Protein AF-X5RZD0-F1 (afdb_monomer)

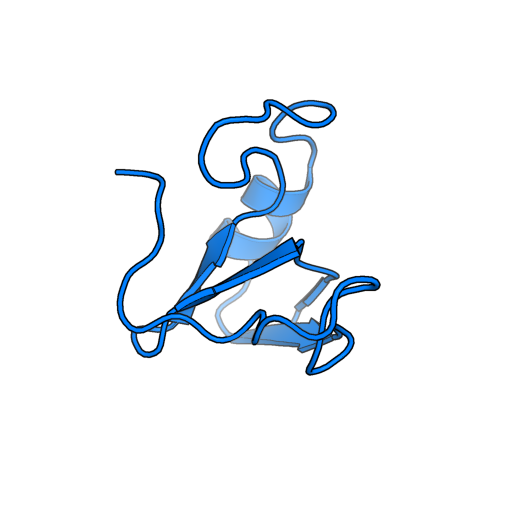Secondary structure (DSSP, 8-state):
-EEE--SEEETTS-EESSEETTEE-S--TTHHHHHHS-S-EEE---SB-TTS-BSEESS-S--

Nearest PDB structures (foldseek):
  3rrl-assembly1_D  TM=8.874E-01  e=4.439E-06  Helicobacter pylori
  8k9h-assembly2_C  TM=8.393E-01  e=9.286E-05  Fusobacterium nucleatum
  5dbn-assembly1_D  TM=8.455E-01  e=2.737E-04  Escherichia coli DH5[alpha]
  6lp1-assembly1_B  TM=8.644E-01  e=4.106E-04  Trypanosoma brucei
  8k9h-assembly1_G  TM=8.089E-01  e=4.106E-04  Fusobacterium nucleatum

Structure (mmCIF, N/CA/C/O backbone):
data_AF-X5RZD0-F1
#
_entry.id   AF-X5RZD0-F1
#
loop_
_atom_site.group_PDB
_atom_site.id
_atom_site.type_symbol
_atom_site.label_atom_id
_atom_site.label_alt_id
_atom_site.label_comp_id
_atom_site.label_asym_id
_atom_site.label_entity_id
_atom_site.label_seq_id
_atom_site.pdbx_PDB_ins_code
_atom_site.Cartn_x
_atom_site.Cartn_y
_atom_s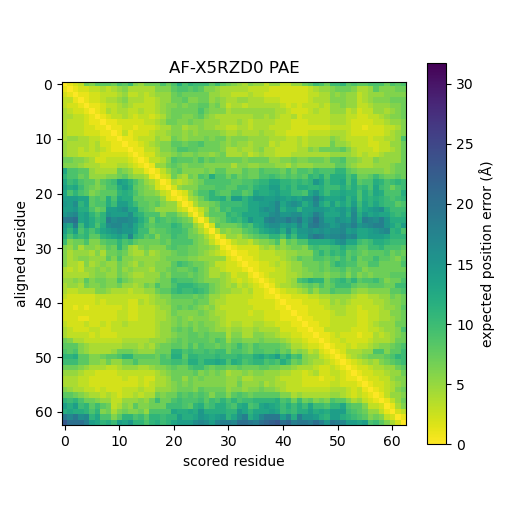ite.Cartn_z
_atom_site.occupancy
_atom_site.B_iso_or_equiv
_atom_site.auth_seq_id
_atom_site.auth_comp_id
_atom_site.auth_asym_id
_atom_site.auth_atom_id
_atom_site.pdbx_PDB_model_num
ATOM 1 N N . MET A 1 1 ? 8.530 -11.580 -5.045 1.00 76.50 1 MET A N 1
ATOM 2 C CA . MET A 1 1 ? 7.203 -11.066 -4.663 1.00 76.50 1 MET A CA 1
ATOM 3 C C . MET A 1 1 ? 7.323 -10.636 -3.219 1.00 76.50 1 MET A C 1
ATOM 5 O O . MET A 1 1 ? 7.860 -11.422 -2.449 1.00 76.50 1 MET A O 1
ATOM 9 N N . ALA A 1 2 ? 6.885 -9.428 -2.882 1.00 85.81 2 ALA A N 1
ATOM 10 C CA . ALA A 1 2 ? 6.864 -8.942 -1.506 1.00 85.81 2 ALA A CA 1
ATOM 11 C C . ALA A 1 2 ? 5.419 -8.752 -1.044 1.00 85.81 2 ALA A C 1
ATOM 13 O O . ALA A 1 2 ? 4.561 -8.366 -1.840 1.00 85.81 2 ALA A O 1
ATOM 14 N N . ILE A 1 3 ? 5.166 -9.036 0.231 1.00 86.25 3 ILE A N 1
ATOM 15 C CA . ILE A 1 3 ? 3.890 -8.769 0.892 1.00 86.25 3 ILE A CA 1
ATOM 16 C C . ILE A 1 3 ? 4.183 -7.781 2.015 1.00 86.25 3 ILE A C 1
ATOM 18 O O . ILE A 1 3 ? 5.045 -8.053 2.849 1.00 86.25 3 ILE A O 1
ATOM 22 N N . LEU A 1 4 ? 3.495 -6.643 2.027 1.00 87.00 4 LEU A N 1
ATOM 23 C CA . LEU A 1 4 ? 3.627 -5.651 3.093 1.00 87.00 4 LEU A CA 1
ATOM 24 C C . LEU A 1 4 ? 2.280 -5.052 3.488 1.00 87.00 4 LEU A C 1
ATOM 26 O O . LEU A 1 4 ? 1.322 -5.051 2.717 1.00 87.00 4 LEU A O 1
ATOM 30 N N . GLY A 1 5 ? 2.230 -4.533 4.711 1.00 85.25 5 GLY A N 1
ATOM 31 C CA . GLY A 1 5 ? 1.162 -3.640 5.133 1.00 85.25 5 GLY A CA 1
ATOM 32 C C . GLY A 1 5 ? 1.373 -2.235 4.576 1.00 85.25 5 GLY A C 1
ATOM 33 O O . GLY A 1 5 ? 2.508 -1.814 4.354 1.00 85.25 5 GLY A O 1
ATOM 34 N N . ALA A 1 6 ? 0.275 -1.514 4.382 1.00 83.50 6 ALA A N 1
ATOM 35 C CA . ALA A 1 6 ? 0.270 -0.081 4.112 1.00 83.50 6 ALA A CA 1
ATOM 36 C C . ALA A 1 6 ? -0.807 0.586 4.973 1.00 83.50 6 ALA A C 1
ATOM 38 O O . ALA A 1 6 ? -1.751 -0.071 5.426 1.00 83.50 6 ALA A O 1
ATOM 39 N N . MET A 1 7 ? -0.660 1.885 5.216 1.00 81.56 7 MET A N 1
ATOM 40 C CA . MET A 1 7 ? -1.679 2.665 5.918 1.00 81.56 7 MET A CA 1
ATOM 41 C C . MET A 1 7 ? -2.765 3.130 4.952 1.00 81.56 7 MET A C 1
ATOM 43 O O . MET A 1 7 ? -3.943 3.034 5.2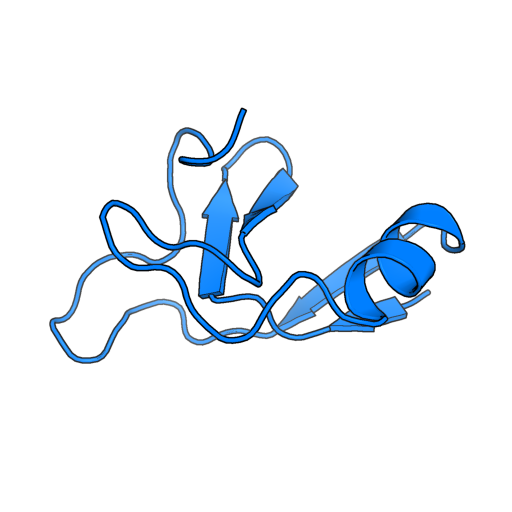86 1.00 81.56 7 MET A O 1
ATOM 47 N N . GLU A 1 8 ? -2.357 3.574 3.763 1.00 85.19 8 GLU A N 1
ATOM 48 C CA . GLU A 1 8 ? -3.228 3.981 2.658 1.00 85.19 8 GLU A CA 1
ATOM 49 C C . GLU A 1 8 ? -2.597 3.543 1.325 1.00 85.19 8 GLU A C 1
ATOM 51 O O . GLU A 1 8 ? -1.373 3.422 1.214 1.00 85.19 8 GLU A O 1
ATOM 56 N N . VAL A 1 9 ? -3.428 3.310 0.310 1.00 88.19 9 VAL A N 1
ATOM 57 C CA . VAL A 1 9 ? -3.015 3.014 -1.072 1.00 88.19 9 VAL A CA 1
ATOM 58 C C . VAL A 1 9 ? -3.807 3.891 -2.021 1.00 88.19 9 VAL A C 1
ATOM 60 O O . VAL A 1 9 ? -5.002 4.091 -1.833 1.00 88.19 9 VAL A O 1
ATOM 63 N N . ALA A 1 10 ? -3.157 4.386 -3.061 1.00 88.62 10 ALA A N 1
ATOM 64 C CA . ALA A 1 10 ? -3.801 5.118 -4.130 1.00 88.62 10 ALA A CA 1
ATOM 65 C C . ALA A 1 10 ? -4.170 4.209 -5.313 1.00 88.62 10 ALA A C 1
ATOM 67 O O . ALA A 1 10 ? -3.554 3.168 -5.538 1.00 88.62 10 ALA A O 1
ATOM 68 N N . GLU A 1 11 ? -5.158 4.622 -6.107 1.00 86.94 11 GLU A N 1
ATOM 69 C CA . GLU A 1 11 ? -5.621 3.903 -7.307 1.00 86.94 11 GLU A CA 1
ATOM 70 C C . GLU A 1 11 ? -4.505 3.636 -8.333 1.00 86.94 11 GLU A C 1
ATOM 72 O O . GLU A 1 11 ? -4.564 2.659 -9.077 1.00 86.94 11 GLU A O 1
ATOM 77 N N . ASN A 1 12 ? -3.465 4.474 -8.360 1.00 85.25 12 ASN A N 1
ATOM 78 C CA . ASN A 1 12 ? -2.297 4.310 -9.227 1.00 85.25 12 ASN A CA 1
ATOM 79 C C . ASN A 1 12 ? -1.256 3.305 -8.691 1.00 85.25 12 ASN A C 1
ATOM 81 O O . ASN A 1 12 ? -0.265 3.044 -9.372 1.00 85.25 12 ASN A O 1
ATOM 85 N N . GLY A 1 13 ? -1.474 2.736 -7.502 1.00 81.12 13 GLY A N 1
ATOM 86 C CA . GLY A 1 13 ? -0.557 1.801 -6.853 1.00 81.12 13 GLY A CA 1
ATOM 87 C C . GLY A 1 13 ? 0.467 2.449 -5.921 1.00 81.12 13 GLY A C 1
ATOM 88 O O . GLY A 1 13 ? 1.287 1.724 -5.353 1.00 81.12 13 GLY A O 1
ATOM 89 N N . ASP A 1 14 ? 0.416 3.769 -5.718 1.00 83.62 14 ASP A N 1
ATOM 90 C CA . ASP A 1 14 ? 1.242 4.424 -4.705 1.00 83.62 14 ASP A CA 1
ATOM 91 C C . ASP A 1 14 ? 0.774 4.000 -3.310 1.00 83.62 14 ASP A C 1
ATOM 93 O O . ASP A 1 14 ? -0.421 3.918 -3.027 1.00 83.62 14 ASP A O 1
ATOM 97 N N . LEU A 1 15 ? 1.720 3.734 -2.417 1.00 79.38 15 LEU A N 1
ATOM 98 C CA . LEU A 1 15 ? 1.441 3.282 -1.059 1.00 79.38 15 LEU A CA 1
ATOM 99 C C . LEU A 1 15 ? 2.018 4.264 -0.048 1.00 79.38 15 LEU A C 1
ATOM 101 O O . LEU A 1 15 ? 3.153 4.720 -0.176 1.00 79.38 15 LEU A O 1
ATOM 105 N N . ALA A 1 16 ? 1.237 4.564 0.981 1.00 78.88 16 ALA A N 1
ATOM 106 C CA . ALA A 1 16 ? 1.641 5.413 2.084 1.00 78.88 16 ALA A CA 1
ATOM 107 C C . ALA A 1 16 ? 1.837 4.546 3.332 1.00 78.88 16 ALA A C 1
ATOM 109 O O . ALA A 1 16 ? 0.890 3.946 3.847 1.00 78.88 16 ALA A O 1
ATOM 110 N N . ASN A 1 17 ? 3.082 4.445 3.809 1.00 74.75 17 ASN A N 1
ATOM 111 C CA . ASN A 1 17 ? 3.431 3.566 4.935 1.00 74.75 17 ASN A CA 1
ATOM 112 C C . ASN A 1 17 ? 4.060 4.293 6.142 1.00 74.75 17 ASN A C 1
ATOM 114 O O . ASN A 1 17 ? 4.287 3.686 7.182 1.00 74.75 17 ASN A O 1
ATOM 118 N N . TRP A 1 18 ? 4.337 5.594 6.023 1.00 66.62 18 TRP A N 1
ATOM 119 C CA . TRP A 1 18 ? 4.968 6.406 7.081 1.00 66.62 18 TRP A CA 1
ATOM 120 C C . TRP A 1 18 ? 4.359 7.809 7.228 1.00 66.62 18 TRP A C 1
ATOM 122 O O . TRP A 1 18 ? 4.762 8.599 8.083 1.00 66.62 18 TRP A O 1
ATOM 132 N N . MET A 1 19 ? 3.391 8.162 6.389 1.00 60.06 19 MET A N 1
ATOM 133 C CA . MET A 1 19 ? 2.715 9.450 6.456 1.00 60.06 19 MET A CA 1
ATOM 134 C C . MET A 1 19 ? 1.287 9.271 5.965 1.00 60.06 19 MET A C 1
ATOM 136 O O . MET A 1 19 ? 1.059 8.816 4.852 1.00 60.06 19 MET A O 1
ATOM 140 N N . ILE A 1 20 ? 0.348 9.624 6.829 1.00 65.44 20 ILE A N 1
ATOM 141 C CA . ILE A 1 20 ? -1.075 9.749 6.519 1.00 65.44 20 ILE A CA 1
ATOM 142 C C . ILE A 1 20 ? -1.351 11.252 6.461 1.00 65.44 20 ILE A C 1
ATOM 144 O O . ILE A 1 20 ? -0.661 12.017 7.141 1.00 65.44 20 ILE A O 1
ATOM 148 N N . SER A 1 21 ? -2.330 11.700 5.672 1.00 62.28 21 SER A N 1
ATOM 149 C CA . SER A 1 21 ? -2.702 13.121 5.557 1.00 62.28 21 SER A CA 1
ATOM 150 C C . SER A 1 21 ? -2.757 13.831 6.924 1.00 62.28 21 SER A C 1
ATOM 152 O O . SER A 1 21 ? -3.681 13.637 7.712 1.00 62.28 21 SER A O 1
ATOM 154 N N . GLY A 1 22 ? -1.737 14.646 7.224 1.00 60.66 22 GLY A N 1
ATOM 155 C CA . GLY A 1 22 ? -1.633 15.430 8.461 1.00 60.66 22 GLY A CA 1
ATOM 156 C C . GLY A 1 22 ? -1.041 14.721 9.690 1.00 60.66 22 GLY A C 1
ATOM 157 O O . GLY A 1 22 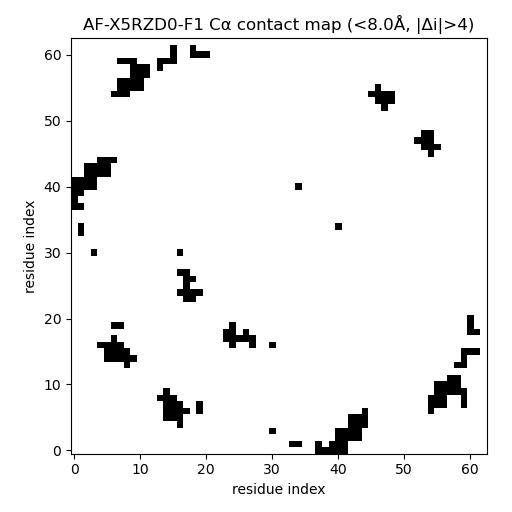? -0.988 15.336 10.754 1.00 60.66 22 GLY A O 1
ATOM 158 N N . LYS A 1 23 ? -0.578 13.464 9.591 1.00 62.22 23 LYS A N 1
ATOM 159 C CA . LYS A 1 23 ? 0.080 12.740 10.697 1.00 62.22 23 LYS A CA 1
ATOM 160 C C . LYS A 1 23 ? 1.287 11.929 10.217 1.00 62.22 23 LYS A C 1
ATOM 162 O O . LYS A 1 23 ? 1.151 10.976 9.450 1.00 62.22 23 LYS A O 1
ATOM 167 N N . LEU A 1 24 ? 2.469 12.269 10.737 1.00 58.12 24 LEU A N 1
ATOM 168 C CA . LEU A 1 24 ? 3.664 11.436 10.609 1.00 58.12 24 LEU A CA 1
ATOM 169 C C . LEU A 1 24 ? 3.519 10.209 11.513 1.00 58.12 24 LEU A C 1
ATOM 171 O O . LEU A 1 24 ? 3.289 10.341 12.717 1.00 58.12 24 LEU A O 1
ATOM 175 N N . VAL A 1 25 ? 3.694 9.021 10.947 1.00 61.72 25 VAL A N 1
ATOM 176 C CA . VAL A 1 25 ? 3.744 7.768 11.703 1.00 61.72 25 VAL A CA 1
ATOM 177 C C . VAL A 1 25 ? 5.128 7.163 11.478 1.00 61.72 25 VAL A C 1
ATOM 179 O O . VAL A 1 25 ? 5.683 7.340 10.403 1.00 61.72 25 VAL A O 1
ATOM 182 N N . LYS A 1 26 ? 5.718 6.546 12.517 1.00 61.19 26 LYS A N 1
ATOM 183 C CA . LYS A 1 26 ? 7.071 5.933 12.551 1.00 61.19 26 LYS A CA 1
ATOM 184 C C . LYS A 1 26 ? 7.693 5.725 11.152 1.00 61.19 26 LYS A C 1
ATOM 186 O O . LYS A 1 26 ? 7.140 4.971 10.362 1.00 61.19 26 LYS A O 1
ATOM 191 N N . GLY A 1 27 ? 8.811 6.417 10.892 1.00 61.62 27 GLY A N 1
ATOM 192 C CA . GLY A 1 27 ? 9.366 6.713 9.558 1.00 61.62 27 GLY A CA 1
ATOM 193 C C . GLY A 1 27 ? 9.585 5.539 8.590 1.00 61.62 27 GLY A C 1
ATOM 194 O O . GLY A 1 27 ? 9.511 4.382 8.984 1.00 61.62 27 GLY A O 1
ATOM 195 N N . MET A 1 28 ? 9.907 5.879 7.328 1.00 62.69 28 MET A N 1
ATOM 196 C CA . MET A 1 28 ? 9.965 5.023 6.116 1.00 62.69 28 MET A CA 1
ATOM 197 C C . MET A 1 28 ? 10.377 3.551 6.299 1.00 62.69 28 MET A C 1
ATOM 199 O O . MET A 1 28 ? 9.824 2.684 5.621 1.00 62.69 28 MET A O 1
ATOM 203 N N . GLY A 1 29 ? 11.312 3.256 7.208 1.00 67.88 29 GLY A N 1
ATOM 204 C CA . GLY A 1 29 ? 11.725 1.893 7.551 1.00 67.88 29 GLY A CA 1
ATOM 205 C C . GLY A 1 29 ? 12.232 1.082 6.350 1.00 67.88 29 GLY A C 1
ATOM 206 O O . GLY A 1 29 ? 12.510 1.614 5.280 1.00 67.88 29 GLY A O 1
ATOM 207 N N . GLY A 1 30 ? 12.341 -0.238 6.518 1.00 71.00 30 GLY A N 1
ATOM 208 C CA . GLY A 1 30 ? 12.781 -1.158 5.456 1.00 71.00 30 GLY A CA 1
ATOM 209 C C . GLY A 1 30 ? 11.714 -1.480 4.400 1.00 71.00 30 GLY A C 1
ATOM 210 O O . GLY A 1 30 ? 11.980 -2.235 3.471 1.00 71.00 30 GLY A O 1
ATOM 211 N N . ALA A 1 31 ? 10.501 -0.931 4.516 1.00 74.94 31 ALA A N 1
ATOM 212 C CA . ALA A 1 31 ? 9.421 -1.206 3.568 1.00 74.94 31 ALA A CA 1
ATOM 213 C C . ALA A 1 31 ? 9.718 -0.649 2.168 1.00 74.94 31 ALA A C 1
ATOM 215 O O . ALA A 1 31 ? 9.325 -1.261 1.181 1.00 74.94 31 ALA A O 1
ATOM 216 N N . MET A 1 32 ? 10.449 0.467 2.069 1.00 74.62 32 MET A N 1
ATOM 217 C CA . MET A 1 32 ? 10.879 1.006 0.774 1.00 74.62 32 MET A CA 1
ATOM 218 C C . MET A 1 32 ? 11.838 0.068 0.031 1.00 74.62 32 MET A C 1
ATOM 220 O O . MET A 1 32 ? 11.707 -0.089 -1.179 1.00 74.62 32 MET A O 1
ATOM 224 N N . ASP A 1 33 ? 12.749 -0.597 0.745 1.00 77.75 33 ASP A N 1
ATOM 225 C CA . ASP A 1 33 ? 13.685 -1.562 0.153 1.00 77.75 33 ASP A CA 1
ATOM 226 C C . ASP A 1 33 ? 12.939 -2.778 -0.426 1.00 77.75 33 ASP A C 1
ATOM 228 O O . ASP A 1 33 ? 13.194 -3.219 -1.547 1.00 77.75 33 ASP A O 1
ATOM 232 N N . LEU A 1 34 ? 11.897 -3.235 0.278 1.00 75.31 34 LEU A N 1
ATOM 233 C CA . LEU A 1 34 ? 11.003 -4.299 -0.187 1.00 75.31 34 LEU A CA 1
ATOM 234 C C . LEU A 1 34 ? 10.135 -3.894 -1.390 1.00 75.31 34 LEU A C 1
ATOM 236 O O . LEU A 1 34 ? 9.701 -4.755 -2.150 1.00 75.31 34 LEU A O 1
ATOM 240 N N . VAL A 1 35 ? 9.844 -2.609 -1.583 1.00 76.62 35 VAL A N 1
ATOM 241 C CA . VAL A 1 35 ? 9.100 -2.145 -2.766 1.00 76.62 35 VAL A CA 1
ATOM 242 C C . VAL A 1 35 ? 10.048 -1.971 -3.955 1.00 76.62 35 VAL A C 1
ATOM 244 O O . VAL A 1 35 ? 9.706 -2.360 -5.069 1.00 76.62 35 VAL A O 1
ATOM 247 N N . ALA A 1 36 ? 11.264 -1.470 -3.720 1.00 79.88 36 ALA A N 1
ATOM 248 C CA . ALA A 1 36 ? 12.270 -1.267 -4.761 1.00 79.88 36 ALA A CA 1
ATOM 249 C C . ALA A 1 36 ? 12.880 -2.584 -5.280 1.00 79.88 36 ALA A C 1
ATOM 251 O O . ALA A 1 36 ? 13.179 -2.706 -6.467 1.00 79.88 36 ALA A O 1
ATO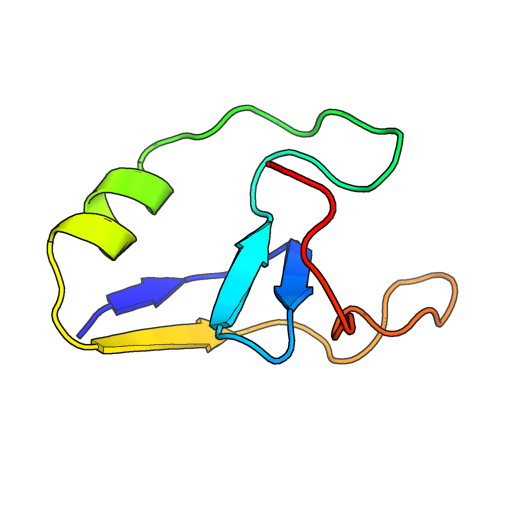M 252 N N . GLY A 1 37 ? 13.047 -3.584 -4.410 1.00 82.00 37 GLY A N 1
ATOM 253 C CA . GLY A 1 37 ? 13.716 -4.845 -4.743 1.00 82.00 37 GLY A CA 1
ATOM 254 C C . GLY A 1 37 ? 12.850 -5.883 -5.465 1.00 82.00 37 GLY A C 1
ATOM 255 O O . GLY A 1 37 ? 13.372 -6.885 -5.958 1.00 82.00 37 GLY A O 1
ATOM 256 N N . PHE A 1 38 ? 11.527 -5.691 -5.548 1.00 83.56 38 PHE A N 1
ATOM 257 C CA . PHE A 1 38 ? 10.613 -6.722 -6.043 1.00 83.56 38 PHE A CA 1
ATOM 258 C C . PHE A 1 38 ? 9.697 -6.226 -7.165 1.00 83.56 38 PHE A C 1
ATOM 260 O O . PHE A 1 38 ? 8.892 -5.324 -6.993 1.00 83.56 38 PHE A O 1
ATOM 267 N N . LYS A 1 39 ? 9.696 -6.947 -8.297 1.00 86.06 39 LYS A N 1
ATOM 268 C CA . LYS A 1 39 ? 8.804 -6.692 -9.451 1.00 86.06 39 LYS A CA 1
ATOM 269 C C . LYS A 1 39 ? 7.301 -6.721 -9.143 1.00 86.06 39 LYS A C 1
ATOM 271 O O . LYS A 1 39 ? 6.508 -6.253 -9.952 1.00 86.06 39 LYS A O 1
ATOM 276 N N . ARG A 1 40 ? 6.892 -7.367 -8.050 1.00 86.81 40 ARG A N 1
ATOM 277 C CA . ARG A 1 40 ? 5.487 -7.490 -7.650 1.00 86.81 40 ARG A CA 1
ATOM 278 C C . ARG A 1 40 ? 5.378 -7.335 -6.146 1.00 86.81 40 ARG A C 1
ATOM 280 O O . ARG A 1 40 ? 5.961 -8.134 -5.403 1.00 86.81 40 ARG A O 1
ATOM 287 N N . VAL A 1 41 ? 4.579 -6.354 -5.758 1.00 87.12 41 VAL A N 1
ATOM 288 C CA . VAL A 1 41 ? 4.239 -6.018 -4.384 1.00 87.12 41 VAL A CA 1
ATOM 289 C C . VAL A 1 41 ? 2.752 -6.280 -4.185 1.00 87.12 41 VAL A C 1
ATOM 291 O O . VAL A 1 41 ? 1.934 -5.876 -5.006 1.00 87.12 41 VAL A O 1
ATOM 294 N N . VAL A 1 42 ? 2.417 -6.991 -3.115 1.00 88.88 42 VAL A N 1
ATOM 295 C CA . VAL A 1 42 ? 1.040 -7.220 -2.679 1.00 88.88 42 VAL A CA 1
ATOM 296 C C . VAL A 1 42 ? 0.855 -6.500 -1.352 1.00 88.88 42 VAL A C 1
ATOM 298 O O . VAL A 1 42 ? 1.607 -6.734 -0.406 1.00 88.88 42 VAL A O 1
ATOM 301 N N . VAL A 1 43 ? -0.140 -5.620 -1.293 1.00 88.56 43 VAL A N 1
ATOM 302 C CA . VAL A 1 43 ? -0.479 -4.888 -0.074 1.00 88.56 43 VAL A CA 1
ATOM 303 C C . VAL A 1 43 ? -1.612 -5.604 0.644 1.00 88.56 43 VAL A C 1
ATOM 305 O O . VAL A 1 43 ? -2.624 -5.941 0.032 1.00 88.56 43 VAL A O 1
ATOM 308 N N . VAL A 1 44 ? -1.442 -5.819 1.947 1.00 89.50 44 VAL A N 1
ATOM 309 C CA . VAL A 1 44 ? -2.487 -6.356 2.822 1.00 89.50 44 VAL A CA 1
ATOM 310 C C . VAL A 1 44 ? -2.839 -5.297 3.854 1.00 89.50 44 VAL A C 1
ATOM 312 O O . VAL A 1 44 ? -2.012 -4.914 4.679 1.00 89.50 44 VAL A O 1
ATOM 315 N N . MET A 1 45 ? -4.072 -4.809 3.793 1.00 88.00 45 MET A N 1
ATOM 316 C CA . MET A 1 45 ? -4.600 -3.801 4.703 1.00 88.00 45 MET A CA 1
ATOM 317 C C . MET A 1 45 ? -6.113 -3.961 4.838 1.00 88.00 45 MET A C 1
ATOM 319 O O . MET A 1 45 ? -6.767 -4.489 3.936 1.00 88.00 45 MET A O 1
ATOM 323 N N . ASP A 1 46 ? -6.673 -3.468 5.941 1.00 89.38 46 ASP A N 1
ATOM 324 C CA . ASP A 1 46 ? -8.122 -3.304 6.056 1.00 89.38 46 ASP A CA 1
ATOM 325 C C . ASP A 1 46 ? -8.623 -2.306 5.009 1.00 89.38 46 ASP A C 1
ATOM 327 O O . ASP A 1 46 ? -7.959 -1.308 4.732 1.00 89.38 46 ASP A O 1
ATOM 331 N N . HIS A 1 47 ? -9.816 -2.542 4.463 1.00 87.56 47 HIS A N 1
ATOM 332 C CA . HIS A 1 47 ? -10.405 -1.645 3.465 1.00 87.56 47 HIS A CA 1
ATOM 333 C C . HIS A 1 47 ? -10.739 -0.260 4.048 1.00 87.56 47 HIS A C 1
ATOM 335 O O . HIS A 1 47 ? -10.591 0.761 3.374 1.00 87.56 47 HIS A O 1
ATOM 341 N N . THR A 1 48 ? -11.138 -0.226 5.323 1.00 88.69 48 THR A N 1
ATOM 342 C CA . THR A 1 48 ? -11.525 0.992 6.041 1.00 88.69 48 THR A CA 1
ATOM 343 C C . THR A 1 48 ? -10.675 1.213 7.292 1.00 88.69 48 THR A C 1
ATOM 345 O O . THR A 1 48 ? -10.203 0.271 7.935 1.00 88.69 48 THR A O 1
ATOM 348 N N . GLY A 1 49 ? -10.464 2.477 7.656 1.00 82.56 49 GLY A N 1
ATOM 349 C CA . GLY A 1 49 ? -9.896 2.873 8.944 1.00 82.56 49 GLY A CA 1
ATOM 350 C C . GLY A 1 49 ? -10.867 2.680 10.111 1.00 82.56 49 GLY A C 1
ATOM 351 O O . GLY A 1 49 ? -12.044 2.377 9.928 1.00 82.56 49 GLY A O 1
ATOM 352 N N . LYS A 1 50 ? -10.375 2.889 11.341 1.00 77.62 50 LYS A N 1
ATOM 353 C CA . LYS A 1 50 ? -11.212 2.889 12.562 1.00 77.62 50 LYS A CA 1
ATOM 354 C C . LYS A 1 50 ? -12.360 3.919 12.523 1.00 77.62 50 LYS A C 1
ATOM 356 O O . LYS A 1 50 ? -13.428 3.595 13.030 1.00 77.62 50 LYS A O 1
ATOM 361 N N . PRO A 1 51 ? -12.171 5.126 11.958 1.00 78.31 51 PRO A N 1
ATOM 362 C CA . PRO A 1 51 ? -13.244 6.102 11.754 1.00 78.31 51 PRO A CA 1
ATOM 363 C C . PRO A 1 51 ? -14.131 5.822 10.524 1.00 78.31 51 PRO A C 1
ATOM 365 O O . PRO A 1 51 ? -15.072 6.574 10.281 1.00 78.31 51 PRO A O 1
ATOM 368 N N . GLY A 1 52 ? -13.893 4.731 9.783 1.00 82.56 52 GLY A N 1
ATOM 369 C CA . GLY A 1 52 ? -14.707 4.319 8.635 1.00 82.56 52 GLY A CA 1
ATOM 370 C C . GLY A 1 52 ? -14.286 4.922 7.292 1.00 82.56 52 GLY A C 1
ATOM 371 O O . GLY A 1 52 ? -14.907 4.610 6.278 1.00 82.56 52 GLY A O 1
ATOM 372 N N . GLU A 1 53 ? -13.237 5.746 7.244 1.00 84.12 53 GLU A N 1
ATOM 373 C CA . GLU A 1 53 ? -12.698 6.263 5.986 1.00 84.12 53 GLU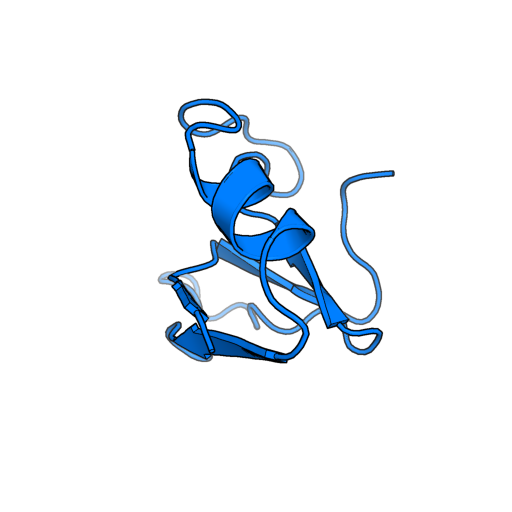 A CA 1
ATOM 374 C C . GLU A 1 53 ? -12.094 5.156 5.116 1.00 84.12 53 GLU A C 1
ATOM 376 O O . GLU A 1 53 ? -11.491 4.201 5.617 1.00 84.12 53 GLU A O 1
ATOM 381 N N . SER A 1 54 ? -12.238 5.303 3.796 1.00 86.88 54 SER A N 1
ATOM 382 C CA . SER A 1 54 ? -11.554 4.446 2.827 1.00 86.88 54 SER A CA 1
ATOM 383 C C . SER A 1 54 ? -10.051 4.686 2.898 1.00 86.88 54 SER A C 1
ATOM 385 O O . SER A 1 54 ? -9.596 5.819 2.748 1.00 86.88 54 SER A O 1
ATOM 387 N N . LYS A 1 55 ? -9.284 3.605 3.050 1.00 85.50 55 LYS A N 1
ATOM 388 C CA . LYS A 1 55 ? -7.818 3.628 2.916 1.00 85.50 55 LYS A CA 1
ATOM 389 C C . LYS A 1 55 ? -7.358 3.541 1.461 1.00 85.50 55 LYS A C 1
ATOM 391 O O . LYS A 1 55 ? -6.169 3.680 1.187 1.00 85.50 55 LYS A O 1
ATOM 396 N N . VAL A 1 56 ? -8.291 3.290 0.538 1.00 88.62 56 VAL A N 1
ATOM 397 C CA . VAL A 1 56 ? -8.063 3.383 -0.904 1.00 88.62 56 VAL A CA 1
ATOM 398 C C . VAL A 1 56 ? -8.410 4.800 -1.349 1.00 88.62 56 VAL A C 1
ATOM 400 O O . VAL A 1 56 ? -9.569 5.216 -1.276 1.00 88.62 56 VAL A O 1
ATOM 403 N N . LEU A 1 57 ? -7.392 5.542 -1.769 1.00 86.31 57 LEU A N 1
ATOM 404 C CA . LEU A 1 57 ? -7.463 6.944 -2.159 1.00 86.31 57 LEU A CA 1
ATOM 405 C C . LEU A 1 57 ? -7.346 7.088 -3.678 1.00 86.31 57 LEU A C 1
ATOM 407 O O . LEU A 1 57 ? -6.762 6.250 -4.355 1.00 86.31 57 LEU A O 1
ATOM 411 N N . LYS A 1 58 ? -7.826 8.204 -4.231 1.00 84.94 58 LYS A N 1
ATOM 412 C CA . LYS A 1 58 ? -7.590 8.523 -5.652 1.00 84.94 58 LYS A CA 1
ATOM 413 C C . LYS A 1 58 ? -6.137 8.907 -5.944 1.00 84.94 58 LYS A C 1
ATOM 415 O O . LYS A 1 58 ? -5.645 8.671 -7.040 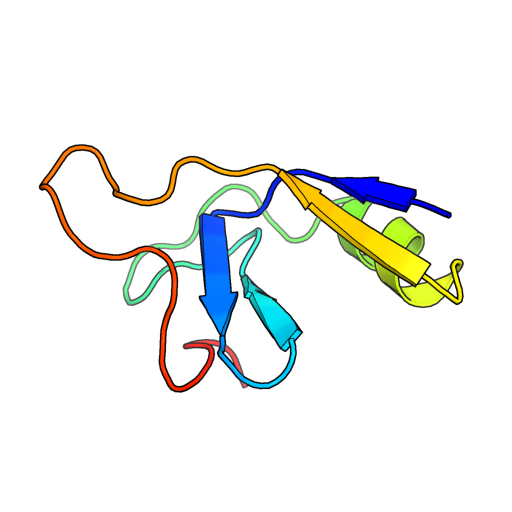1.00 84.94 58 LYS A O 1
ATOM 420 N N . ALA A 1 59 ? -5.459 9.513 -4.973 1.00 79.50 59 ALA A N 1
ATOM 421 C CA . ALA A 1 59 ? -4.068 9.941 -5.074 1.00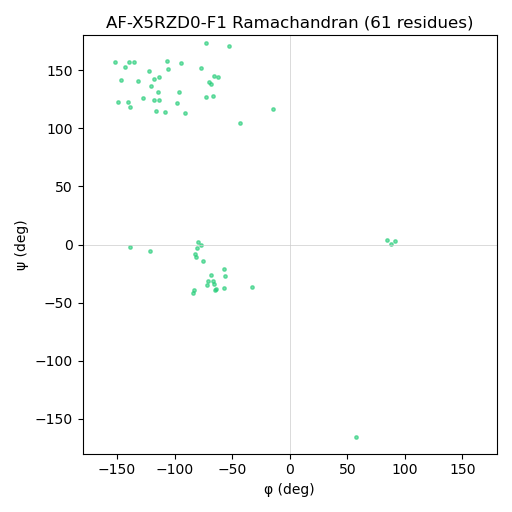 79.50 59 ALA A CA 1
ATOM 422 C C . ALA A 1 59 ? -3.388 9.815 -3.707 1.00 79.50 59 ALA A C 1
ATOM 424 O O . ALA A 1 59 ? -4.016 10.099 -2.684 1.00 79.50 59 ALA A O 1
ATOM 425 N N . ALA A 1 60 ? -2.122 9.391 -3.690 1.00 68.75 60 ALA A N 1
ATOM 426 C CA . ALA A 1 60 ? -1.365 9.272 -2.453 1.00 68.75 60 ALA A CA 1
ATOM 427 C C . ALA A 1 60 ? -1.047 10.671 -1.891 1.00 68.75 60 ALA A C 1
ATOM 429 O O . ALA A 1 60 ? -0.721 11.581 -2.657 1.00 68.75 60 ALA A O 1
ATOM 430 N N . PRO A 1 61 ? -1.128 10.869 -0.564 1.00 64.56 61 PRO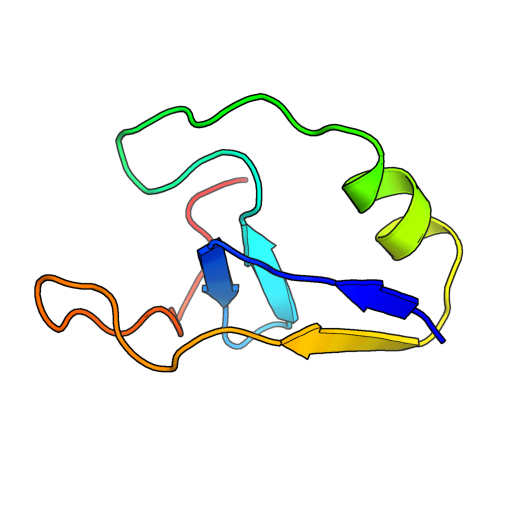 A N 1
ATOM 431 C CA . PRO A 1 61 ? -0.922 12.180 0.052 1.00 64.56 61 PRO A CA 1
ATOM 432 C C . PRO A 1 61 ? 0.550 12.613 0.106 1.00 64.56 61 PRO A C 1
ATOM 434 O O . PRO A 1 61 ? 0.834 13.780 0.363 1.00 64.56 61 PRO A O 1
ATOM 437 N N . CYS A 1 62 ? 1.487 11.691 -0.127 1.00 56.97 62 CYS A N 1
ATOM 438 C CA . CYS A 1 62 ? 2.912 11.984 -0.234 1.00 56.97 62 CYS A CA 1
ATOM 439 C C . CYS A 1 62 ? 3.310 12.109 -1.697 1.00 56.97 62 CYS A C 1
ATOM 441 O O . CYS A 1 62 ? 3.163 11.151 -2.453 1.00 56.97 62 CYS A O 1
ATOM 443 N N . ARG A 1 63 ? 3.856 13.268 -2.056 1.00 48.59 63 ARG A N 1
ATOM 444 C CA . ARG A 1 63 ? 4.631 13.449 -3.278 1.00 48.59 63 ARG A CA 1
ATOM 445 C C . ARG A 1 63 ? 6.091 13.657 -2.913 1.00 48.59 63 ARG A C 1
ATOM 447 O O . ARG A 1 63 ? 6.326 14.337 -1.889 1.00 48.59 63 ARG A O 1
#

Foldseek 3Di:
DEEEEAQAAEPVGDTHRQDDVPDGHDDPPCVVVRVVVDPDYHYDDDQADPVGDGSYHNDDPPD

Radius of gyration: 11.4 Å; Cα contacts (8 Å, |Δi|>4): 96; chains: 1; bounding box: 28×26×22 Å

Solvent-accessible surface area (backbone atoms only — not comparable to full-atom values): 3951 Å² total; per-residue (Å²): 114,35,78,45,72,47,70,31,37,13,77,84,68,46,71,31,70,28,52,51,92,95,43,84,42,78,65,70,68,70,60,56,56,50,55,74,75,27,99,42,74,45,78,55,63,71,68,49,48,96,90,62,47,66,27,67,32,84,61,56,84,75,131

Mean predicted aligned error: 6.44 Å

pLDDT: mean 77.78, std 10.46, range [48.59, 89.5]

Sequence (63 aa):
MAILGAMEVAENGDLANWMISGKLVKGMGGAMDLVAGFKRVVVVMDHTGKPGESKVLKAAPCR